Protein AF-A0A2S2QJE7-F1 (afdb_monomer_lite)

Organism: NCBI:txid143950

Structure (mmCIF, N/CA/C/O backbone):
data_AF-A0A2S2QJE7-F1
#
_entry.id   AF-A0A2S2QJE7-F1
#
loop_
_atom_site.group_PDB
_atom_site.id
_atom_site.type_symbol
_atom_site.label_atom_id
_atom_site.label_alt_id
_atom_site.label_comp_id
_atom_site.label_asym_id
_atom_site.label_entity_id
_atom_site.label_seq_id
_atom_site.pdbx_PDB_ins_code
_atom_site.Cartn_x
_atom_site.Cartn_y
_atom_site.Cartn_z
_atom_site.occupancy
_atom_site.B_iso_or_equiv
_atom_site.auth_seq_id
_atom_site.auth_comp_id
_atom_site.auth_asym_id
_atom_site.auth_atom_id
_atom_site.pdbx_PDB_model_num
ATOM 1 N N . LYS A 1 1 ? -48.273 7.167 28.821 1.00 57.34 1 LYS A N 1
ATOM 2 C CA . LYS A 1 1 ? -48.366 7.790 27.476 1.00 57.34 1 LYS A CA 1
ATOM 3 C C . LYS A 1 1 ? -47.072 8.512 27.107 1.00 57.34 1 LYS A C 1
ATOM 5 O O . LYS A 1 1 ? -46.370 8.001 26.254 1.00 57.34 1 LYS A O 1
ATOM 10 N N . GLU A 1 2 ? -46.696 9.613 27.761 1.00 54.72 2 GLU A N 1
ATOM 11 C CA . GLU A 1 2 ? -45.459 10.358 27.429 1.00 54.72 2 GLU A CA 1
ATOM 12 C C . GLU A 1 2 ? -44.164 9.581 27.764 1.00 54.72 2 GLU A C 1
ATOM 14 O O . GLU A 1 2 ? -43.199 9.588 27.009 1.00 54.72 2 GLU A O 1
ATOM 19 N N . ASN A 1 3 ? -44.183 8.801 28.850 1.00 68.44 3 ASN A N 1
ATOM 20 C CA . ASN A 1 3 ? -43.052 7.968 29.283 1.00 68.44 3 ASN A CA 1
ATOM 21 C C . ASN A 1 3 ? -42.790 6.762 28.351 1.00 68.44 3 ASN A C 1
ATOM 23 O O . ASN A 1 3 ? -41.648 6.357 28.147 1.00 68.44 3 ASN A O 1
ATOM 27 N N . ASP A 1 4 ? -43.849 6.206 27.754 1.00 81.44 4 ASP A N 1
ATOM 28 C CA . ASP A 1 4 ? -43.761 5.053 26.847 1.00 81.44 4 ASP A CA 1
ATOM 29 C C . ASP A 1 4 ? -43.204 5.469 25.480 1.00 81.44 4 ASP A C 1
ATOM 31 O O . ASP A 1 4 ? -42.405 4.751 24.881 1.00 81.44 4 ASP A O 1
ATOM 35 N N . PHE A 1 5 ? -43.572 6.672 25.030 1.00 83.00 5 PHE A N 1
ATOM 36 C CA . PHE A 1 5 ? -43.035 7.291 23.824 1.00 83.00 5 PHE A CA 1
ATOM 37 C C . PHE A 1 5 ? -41.527 7.562 23.954 1.00 83.00 5 PHE A C 1
ATOM 39 O O . PHE A 1 5 ? -40.750 7.082 23.132 1.00 83.00 5 PHE A O 1
ATOM 46 N N . LEU A 1 6 ? -41.095 8.213 25.042 1.00 70.75 6 LEU A N 1
ATOM 47 C CA . LEU A 1 6 ? -39.674 8.491 25.299 1.00 70.75 6 LEU A CA 1
ATOM 48 C C . LEU A 1 6 ? -38.828 7.212 25.422 1.00 70.75 6 LEU A C 1
ATOM 50 O O . LEU A 1 6 ? -37.694 7.168 24.947 1.00 70.75 6 LEU A O 1
ATOM 54 N N . LYS A 1 7 ? -39.373 6.142 26.016 1.00 83.75 7 LYS A N 1
ATOM 55 C CA . LYS A 1 7 ? -38.704 4.829 26.053 1.00 83.75 7 LYS A CA 1
ATOM 56 C C . LYS A 1 7 ? -38.555 4.210 24.667 1.00 83.75 7 LYS A C 1
ATOM 58 O O . LYS A 1 7 ? -37.499 3.659 24.368 1.00 83.75 7 LYS A O 1
ATOM 63 N N . SER A 1 8 ? -39.586 4.297 23.830 1.00 84.69 8 SER A N 1
ATOM 64 C CA . SER A 1 8 ? -39.524 3.804 22.453 1.00 84.69 8 SER A CA 1
ATOM 65 C C . SER A 1 8 ? -38.480 4.562 21.632 1.00 84.69 8 SER A C 1
ATOM 67 O O . SER A 1 8 ? -37.745 3.952 20.860 1.00 84.69 8 SER A O 1
ATOM 69 N N . GLU A 1 9 ? -38.384 5.877 21.818 1.00 79.62 9 GLU A N 1
ATOM 70 C CA . GLU A 1 9 ? -37.430 6.724 21.103 1.00 79.62 9 GLU A CA 1
ATOM 71 C C . GLU A 1 9 ? -35.983 6.485 21.560 1.00 79.62 9 GLU A C 1
ATOM 73 O O . GLU A 1 9 ? -35.082 6.365 20.729 1.00 79.62 9 GLU A O 1
ATOM 78 N N . LEU A 1 10 ? -35.756 6.290 22.865 1.00 83.19 10 LEU A N 1
ATOM 79 C CA . LEU A 1 10 ? -34.446 5.890 23.392 1.00 83.19 10 LEU A CA 1
ATOM 80 C C . LEU A 1 10 ? -34.009 4.509 22.897 1.00 83.19 10 LEU A C 1
ATOM 82 O O . LEU A 1 10 ? -32.834 4.326 22.578 1.00 83.19 10 LEU A O 1
ATOM 86 N N . ASN A 1 11 ? -34.932 3.550 22.813 1.00 85.50 11 ASN A N 1
ATOM 87 C CA . ASN A 1 11 ? -34.631 2.228 22.266 1.00 85.50 11 ASN A CA 1
ATOM 88 C C . ASN A 1 11 ? -34.285 2.318 20.778 1.00 85.50 11 ASN A C 1
ATOM 90 O O . ASN A 1 11 ? -33.252 1.801 20.377 1.00 85.50 11 ASN A O 1
ATOM 94 N N . TYR A 1 12 ? -35.055 3.071 19.988 1.00 82.12 12 TYR A N 1
ATOM 95 C CA . TYR A 1 12 ? -34.747 3.300 18.575 1.00 82.12 12 TYR A CA 1
ATOM 96 C C . TYR A 1 12 ? -33.372 3.955 18.370 1.00 82.12 12 TYR A C 1
ATOM 98 O O . TYR A 1 12 ? -32.603 3.523 17.514 1.00 82.12 12 TYR A O 1
ATOM 106 N N . LEU A 1 13 ? -33.025 4.973 19.165 1.00 77.81 13 LEU A N 1
ATOM 107 C CA . LEU A 1 13 ? -31.714 5.624 19.089 1.00 77.81 13 LEU A CA 1
ATOM 108 C C . LEU A 1 13 ? -30.575 4.685 19.504 1.00 77.81 13 LEU A C 1
ATOM 110 O O . LEU A 1 13 ? -29.526 4.682 18.861 1.00 77.81 13 LEU A O 1
ATOM 114 N N . ARG A 1 14 ? -30.780 3.867 20.542 1.00 76.69 14 ARG A N 1
ATOM 115 C CA . ARG A 1 14 ? -29.814 2.852 20.979 1.00 76.69 14 ARG A CA 1
ATOM 116 C C . ARG A 1 14 ? -29.617 1.777 19.912 1.00 76.69 14 ARG A C 1
ATOM 118 O O . ARG A 1 14 ? -28.477 1.464 19.591 1.00 76.69 14 ARG A O 1
ATOM 125 N N . ASP A 1 15 ? -30.694 1.271 19.324 1.00 78.62 15 ASP A N 1
ATOM 126 C CA . ASP A 1 15 ? -30.642 0.279 18.248 1.00 78.62 15 ASP A CA 1
ATOM 127 C C . ASP A 1 15 ? -29.966 0.862 17.001 1.00 78.62 15 ASP A C 1
ATOM 129 O O . ASP A 1 15 ? -29.148 0.202 16.360 1.00 78.62 15 ASP A O 1
ATOM 133 N N . LYS A 1 16 ? -30.217 2.142 16.702 1.00 70.94 16 LYS A N 1
ATOM 134 C CA . LYS A 1 16 ? -29.563 2.853 15.602 1.00 70.94 16 LYS A CA 1
ATOM 135 C C . LYS A 1 16 ? -28.066 3.059 15.850 1.00 70.94 16 LYS A C 1
ATOM 137 O O . LYS A 1 16 ? -27.287 2.802 14.933 1.00 70.94 16 LYS A O 1
ATOM 142 N N . MET A 1 17 ? -27.643 3.447 17.057 1.00 68.94 17 MET A N 1
ATOM 143 C CA . MET A 1 17 ? -26.214 3.503 17.411 1.00 68.94 17 MET A CA 1
ATOM 144 C C . MET A 1 17 ? -25.566 2.124 17.317 1.00 68.94 17 MET A C 1
ATOM 146 O O . MET A 1 17 ? -24.581 1.978 16.606 1.00 68.94 17 MET A O 1
ATOM 150 N N . ASN A 1 18 ? -26.169 1.102 17.927 1.00 73.31 18 ASN A N 1
ATOM 151 C CA . ASN A 1 18 ? -25.639 -0.261 17.910 1.00 73.31 18 ASN A CA 1
ATOM 152 C C . ASN A 1 18 ? -25.510 -0.808 16.479 1.00 73.31 18 ASN A C 1
ATOM 154 O O . ASN A 1 18 ? -24.511 -1.436 16.148 1.00 73.31 18 ASN A O 1
ATOM 158 N N . SER A 1 19 ? -26.488 -0.535 15.608 1.00 71.69 19 SER A N 1
ATOM 159 C CA . SER A 1 19 ? -26.413 -0.918 14.192 1.00 71.69 19 SER A CA 1
ATOM 160 C C . SER A 1 19 ? -25.336 -0.143 13.424 1.00 71.69 19 SER A C 1
ATOM 162 O O . SER A 1 19 ? -24.696 -0.698 12.539 1.00 71.69 19 SER A O 1
ATOM 164 N N . THR A 1 20 ? -25.094 1.122 13.777 1.00 68.25 20 THR A N 1
ATOM 165 C CA . THR A 1 20 ? -24.044 1.944 13.157 1.00 68.25 20 THR A CA 1
ATOM 166 C C . THR A 1 20 ? -22.661 1.459 13.584 1.00 68.25 20 THR A C 1
ATOM 168 O O . THR A 1 20 ? -21.781 1.309 12.741 1.00 68.25 20 THR A O 1
ATOM 171 N N . ASP A 1 21 ? -22.488 1.146 14.867 1.00 70.81 21 ASP A N 1
ATOM 172 C CA . ASP A 1 21 ? -21.241 0.614 15.411 1.00 70.81 21 ASP A CA 1
ATOM 173 C C . ASP A 1 21 ? -20.943 -0.782 14.860 1.00 70.81 21 ASP A C 1
ATOM 175 O O . ASP A 1 21 ? -19.817 -1.038 14.443 1.00 70.81 21 ASP A O 1
ATOM 179 N N . GLN A 1 22 ? -21.953 -1.651 14.754 1.00 71.44 22 GLN A N 1
ATOM 180 C CA . GLN A 1 22 ? -21.794 -2.969 14.139 1.00 71.44 22 GLN A CA 1
ATOM 181 C C . GLN A 1 22 ? -21.421 -2.860 12.654 1.00 71.44 22 GLN A C 1
ATOM 183 O O . GLN A 1 22 ? -20.451 -3.480 12.230 1.00 71.44 22 GLN A O 1
ATOM 188 N N . ASN A 1 23 ? -22.104 -2.004 11.883 1.00 74.62 23 ASN A N 1
ATOM 189 C CA . ASN A 1 23 ? -21.762 -1.763 10.477 1.00 74.62 23 ASN A CA 1
ATOM 190 C C . ASN A 1 23 ? -20.331 -1.223 10.313 1.00 74.62 23 ASN A C 1
ATOM 192 O O . ASN A 1 23 ? -19.631 -1.583 9.366 1.00 74.62 23 ASN A O 1
ATOM 196 N N . ASN A 1 24 ? -19.878 -0.370 11.236 1.00 75.56 24 ASN A N 1
ATOM 197 C CA . ASN A 1 24 ? -18.511 0.147 11.240 1.00 75.56 24 ASN A CA 1
ATOM 198 C C . ASN A 1 24 ? -17.488 -0.945 11.579 1.00 75.56 24 ASN A C 1
ATOM 200 O O . ASN A 1 24 ? -16.437 -1.009 10.943 1.00 75.56 24 ASN A O 1
ATOM 204 N N . ILE A 1 25 ? -17.789 -1.817 12.545 1.00 80.62 25 ILE A N 1
ATOM 205 C CA . ILE A 1 25 ? -16.942 -2.963 12.903 1.00 80.62 25 ILE A CA 1
ATOM 206 C C . ILE A 1 25 ? -16.829 -3.931 11.721 1.00 80.62 25 ILE A C 1
ATOM 208 O O . ILE A 1 25 ? -15.722 -4.343 11.372 1.00 80.62 25 ILE A O 1
ATOM 212 N N . ASP A 1 26 ? -17.944 -4.242 11.063 1.00 78.69 26 ASP A N 1
ATOM 213 C CA . ASP A 1 26 ? -17.976 -5.140 9.909 1.00 78.69 26 ASP A CA 1
ATOM 214 C C . ASP A 1 26 ? -17.172 -4.564 8.733 1.00 78.69 26 ASP A C 1
ATOM 216 O O . ASP A 1 26 ? -16.398 -5.282 8.097 1.00 78.69 26 ASP A O 1
ATOM 220 N N . LEU A 1 27 ? -17.260 -3.250 8.494 1.00 79.12 27 LEU A N 1
ATOM 221 C CA . LEU A 1 27 ? -16.459 -2.567 7.477 1.00 79.12 27 LEU A CA 1
ATOM 222 C C . LEU A 1 27 ? -14.957 -2.606 7.795 1.00 79.12 27 LEU A C 1
ATOM 224 O O . LEU A 1 27 ? -14.146 -2.854 6.904 1.00 79.12 27 LEU A O 1
ATOM 228 N N . VAL A 1 28 ? -14.573 -2.375 9.054 1.00 81.94 28 VAL A N 1
ATOM 229 C CA . VAL A 1 28 ? -13.168 -2.452 9.487 1.00 81.94 28 VAL A CA 1
ATOM 230 C C . VAL A 1 28 ? -12.631 -3.874 9.327 1.00 81.94 28 VAL A C 1
ATOM 232 O O . VAL A 1 28 ? -11.517 -4.053 8.832 1.00 81.94 28 VAL A O 1
ATOM 235 N N . ASN A 1 29 ? -13.421 -4.884 9.691 1.00 81.62 29 ASN A N 1
ATOM 236 C CA . ASN A 1 29 ? -13.051 -6.287 9.521 1.00 81.62 29 ASN A CA 1
ATOM 237 C C . ASN A 1 29 ? -12.869 -6.651 8.043 1.00 81.62 29 ASN A C 1
ATOM 239 O O . ASN A 1 29 ? -11.865 -7.266 7.698 1.00 81.62 29 ASN A O 1
ATOM 243 N N . GLU A 1 30 ? -13.769 -6.208 7.165 1.00 84.94 30 GLU A N 1
ATOM 244 C CA . GLU A 1 30 ? -13.655 -6.418 5.717 1.00 84.94 30 GLU A CA 1
ATOM 245 C C . GLU A 1 30 ? -12.414 -5.727 5.133 1.00 84.94 30 GLU A C 1
ATOM 247 O O . GLU A 1 30 ? -11.694 -6.304 4.318 1.00 84.94 30 GLU A O 1
ATOM 252 N N . VAL A 1 31 ? -12.116 -4.495 5.558 1.00 83.62 31 VAL A N 1
ATOM 253 C CA . VAL A 1 31 ? -10.896 -3.790 5.135 1.00 83.62 31 VAL A CA 1
ATOM 254 C C . VAL A 1 31 ? -9.650 -4.548 5.593 1.00 83.62 31 VAL A C 1
ATOM 256 O O . VAL A 1 31 ? -8.734 -4.745 4.794 1.00 83.62 31 VAL A O 1
ATOM 259 N N . ASN A 1 32 ? -9.622 -5.019 6.841 1.00 81.94 32 ASN A N 1
ATOM 260 C CA . ASN A 1 32 ? -8.506 -5.798 7.373 1.00 81.94 32 ASN A CA 1
ATOM 261 C C . ASN A 1 32 ? -8.338 -7.136 6.643 1.00 81.94 32 ASN A C 1
ATOM 263 O O . ASN A 1 32 ? -7.211 -7.516 6.328 1.00 81.94 32 ASN A O 1
ATOM 267 N N . ASP A 1 33 ? -9.433 -7.824 6.321 1.00 85.50 33 ASP A N 1
ATOM 268 C CA . ASP A 1 33 ? -9.405 -9.084 5.574 1.00 85.50 33 ASP A CA 1
ATOM 269 C C . ASP A 1 33 ? -8.973 -8.896 4.108 1.00 85.50 33 ASP A C 1
ATOM 271 O O . ASP A 1 33 ? -8.267 -9.726 3.527 1.0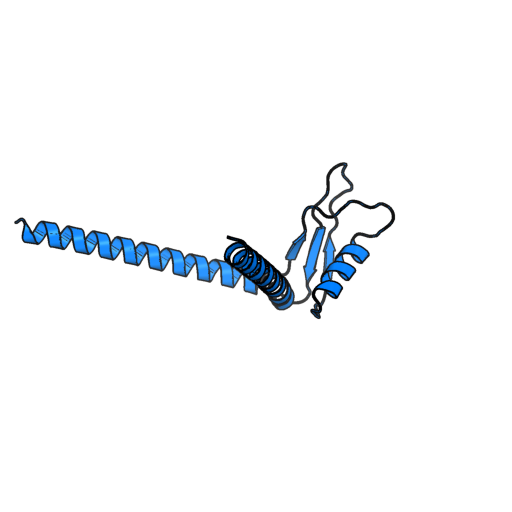0 85.50 33 ASP A O 1
ATOM 275 N N . ARG A 1 34 ? -9.334 -7.770 3.487 1.00 85.00 34 ARG A N 1
ATOM 276 C CA . ARG A 1 34 ? -8.818 -7.411 2.159 1.00 85.00 34 ARG A CA 1
ATOM 277 C C . ARG A 1 34 ? -7.338 -7.066 2.205 1.00 85.00 34 ARG A C 1
ATOM 279 O O . ARG A 1 34 ? -6.589 -7.506 1.333 1.00 85.00 34 ARG A O 1
ATOM 286 N N . LEU A 1 35 ? -6.900 -6.294 3.198 1.00 81.88 35 LEU A N 1
ATOM 287 C CA . LEU A 1 35 ? -5.494 -5.921 3.363 1.00 81.88 35 LEU A CA 1
ATOM 288 C C . LEU A 1 35 ? -4.613 -7.140 3.655 1.00 81.88 35 LEU A C 1
ATOM 290 O O . LEU A 1 35 ? -3.552 -7.261 3.050 1.00 81.88 35 LEU A O 1
ATOM 294 N N . SER A 1 36 ? -5.073 -8.077 4.491 1.00 85.00 36 SER A N 1
ATOM 295 C CA . SER A 1 36 ? -4.326 -9.295 4.846 1.00 85.00 36 SER A CA 1
ATOM 296 C C . SER A 1 36 ? -4.043 -10.206 3.645 1.00 85.00 36 SER A C 1
ATOM 298 O O . SER A 1 36 ? -3.087 -10.980 3.664 1.00 85.00 36 SER A O 1
ATOM 300 N N . ARG A 1 37 ? -4.847 -10.094 2.582 1.00 89.62 37 ARG A N 1
ATOM 301 C CA . ARG A 1 37 ? -4.700 -10.842 1.324 1.00 89.62 37 ARG A CA 1
ATOM 302 C C . ARG A 1 37 ? -4.116 -10.005 0.186 1.00 89.62 37 ARG A C 1
ATOM 304 O O . ARG A 1 37 ? -3.804 -10.547 -0.875 1.00 89.62 37 ARG A O 1
ATOM 311 N N . SER A 1 38 ? -3.968 -8.696 0.376 1.00 90.00 38 SER A N 1
ATOM 312 C CA . SER A 1 38 ? -3.496 -7.786 -0.664 1.00 90.00 38 SER A CA 1
ATOM 313 C C . SER A 1 38 ? -1.999 -7.943 -0.885 1.00 90.00 38 SER A C 1
ATOM 315 O O . SER A 1 38 ? -1.212 -7.908 0.051 1.00 90.00 38 SER A O 1
ATOM 317 N N . ARG A 1 39 ? -1.601 -8.068 -2.152 1.00 92.88 39 ARG A N 1
ATOM 318 C CA . ARG A 1 39 ? -0.190 -8.137 -2.569 1.00 92.88 39 ARG A CA 1
ATOM 319 C C . ARG A 1 39 ? 0.227 -6.982 -3.462 1.00 92.88 39 ARG A C 1
ATOM 321 O O . ARG A 1 39 ? 1.348 -6.977 -3.940 1.00 92.88 39 ARG A O 1
ATOM 328 N N . ASN A 1 40 ? -0.669 -6.038 -3.731 1.00 91.38 40 ASN A N 1
ATOM 329 C CA . ASN A 1 40 ? -0.447 -5.000 -4.727 1.00 91.38 40 ASN A CA 1
ATOM 330 C C . ASN A 1 40 ? -0.475 -3.613 -4.089 1.00 91.38 40 ASN A C 1
ATOM 332 O O . ASN A 1 40 ? -1.369 -3.320 -3.296 1.00 91.38 40 ASN A O 1
ATOM 336 N N . ILE A 1 41 ? 0.464 -2.754 -4.480 1.00 90.19 41 ILE A N 1
ATOM 337 C CA . ILE A 1 41 ? 0.478 -1.323 -4.163 1.00 90.19 41 ILE A CA 1
ATOM 338 C C . ILE A 1 41 ? 0.529 -0.536 -5.471 1.00 90.19 41 ILE A C 1
ATOM 340 O O . ILE A 1 41 ? 1.204 -0.936 -6.417 1.00 90.19 41 ILE A O 1
ATOM 344 N N . LEU A 1 42 ? -0.184 0.589 -5.509 1.00 88.38 42 LEU A N 1
ATOM 345 C CA . LEU A 1 42 ? -0.090 1.578 -6.578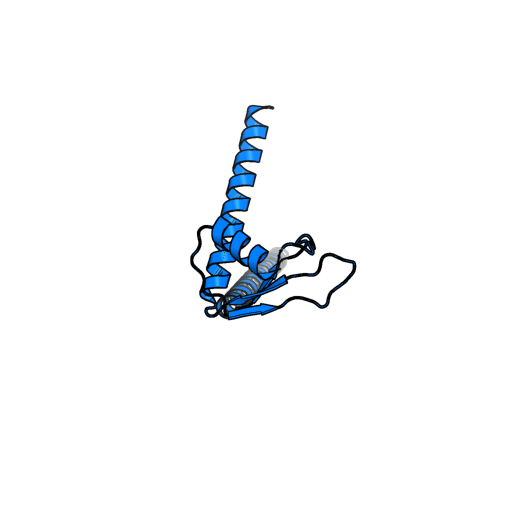 1.00 88.38 42 LEU A CA 1
ATOM 346 C C . LEU A 1 42 ? 0.601 2.831 -6.044 1.00 88.38 42 LEU A C 1
ATOM 348 O O . LEU A 1 42 ? 0.184 3.382 -5.024 1.00 88.38 42 LEU A O 1
ATOM 352 N N . ILE A 1 43 ? 1.630 3.290 -6.749 1.00 85.88 43 ILE A N 1
ATOM 353 C CA . ILE A 1 43 ? 2.321 4.549 -6.476 1.00 85.88 43 ILE A CA 1
ATOM 354 C C . ILE A 1 43 ? 1.908 5.552 -7.545 1.00 85.88 43 ILE A C 1
ATOM 356 O O . ILE A 1 43 ? 2.026 5.281 -8.736 1.00 85.88 43 ILE A O 1
ATOM 360 N N . PHE A 1 44 ? 1.418 6.711 -7.117 1.00 84.62 44 PHE A N 1
ATOM 361 C CA . PHE A 1 44 ? 0.981 7.788 -8.003 1.00 84.62 44 PHE A CA 1
ATOM 362 C C . PHE A 1 44 ? 2.010 8.916 -8.042 1.00 84.62 44 PHE A C 1
ATOM 364 O O . PHE A 1 44 ? 2.784 9.089 -7.103 1.00 84.62 44 PHE A O 1
ATOM 371 N N . ASN A 1 45 ? 1.955 9.729 -9.101 1.00 80.62 45 ASN A N 1
ATOM 372 C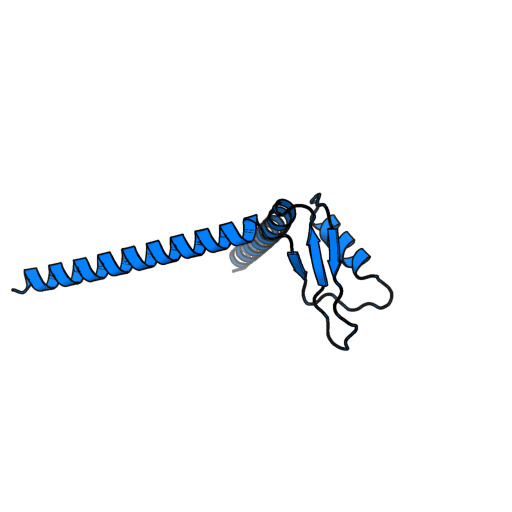 CA . ASN A 1 45 ? 2.785 10.926 -9.275 1.00 80.62 45 ASN A CA 1
ATOM 373 C C . ASN A 1 45 ? 4.299 10.665 -9.245 1.00 80.62 45 ASN A C 1
ATOM 375 O O . ASN A 1 45 ? 5.069 11.549 -8.874 1.00 80.62 45 ASN A O 1
ATOM 379 N N . THR A 1 46 ? 4.736 9.478 -9.657 1.00 77.12 46 THR A N 1
ATOM 380 C CA . THR A 1 46 ? 6.152 9.239 -9.936 1.00 77.12 46 THR A CA 1
ATOM 381 C C . THR A 1 46 ? 6.560 10.066 -11.149 1.00 77.12 46 THR A C 1
ATOM 383 O O . THR A 1 46 ? 5.842 10.092 -12.150 1.00 77.12 46 THR A O 1
ATOM 386 N N . SER A 1 47 ? 7.680 10.784 -11.051 1.00 73.00 47 SER A N 1
ATOM 387 C CA . SER A 1 47 ? 8.209 11.563 -12.170 1.00 73.00 47 SER A CA 1
ATOM 388 C C . SER A 1 47 ? 8.586 10.623 -13.307 1.00 73.00 47 SER A C 1
ATOM 390 O O . SER A 1 47 ? 9.405 9.727 -13.097 1.00 73.00 47 SER A O 1
ATOM 392 N N . GLU A 1 48 ? 8.032 10.835 -14.497 1.00 67.88 48 GLU A N 1
ATOM 393 C CA . GLU A 1 48 ? 8.520 10.133 -15.680 1.00 67.88 48 GLU A CA 1
ATOM 394 C C . GLU A 1 48 ? 9.908 10.674 -16.022 1.00 67.88 48 GLU A C 1
ATOM 396 O O . GLU A 1 48 ? 10.078 11.865 -16.285 1.00 67.88 48 GLU A O 1
ATOM 401 N N . ASN A 1 49 ? 10.919 9.815 -15.929 1.00 67.94 49 ASN A N 1
ATOM 402 C CA . ASN A 1 49 ? 12.293 10.178 -16.222 1.00 67.94 49 ASN A CA 1
ATOM 403 C C . ASN A 1 49 ? 12.876 9.137 -17.170 1.00 67.94 49 ASN A C 1
ATOM 405 O O . ASN A 1 49 ? 13.116 8.004 -16.768 1.00 67.94 49 ASN A O 1
ATOM 409 N N . ASP A 1 50 ? 13.128 9.530 -18.417 1.00 63.28 50 ASP A N 1
ATOM 410 C CA . ASP A 1 50 ? 13.615 8.626 -19.468 1.00 63.28 50 ASP A CA 1
ATOM 411 C C . ASP A 1 50 ? 14.993 8.012 -19.152 1.00 63.28 50 ASP A C 1
ATOM 413 O O . ASP A 1 50 ?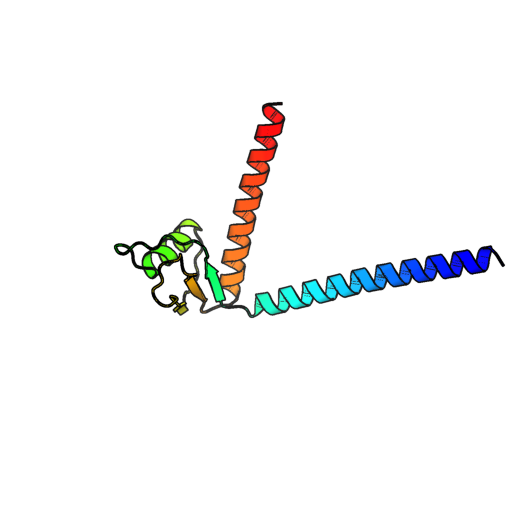 15.408 7.043 -19.785 1.00 63.28 50 ASP A O 1
ATOM 417 N N . ILE A 1 51 ? 15.709 8.568 -18.169 1.00 72.12 51 ILE A N 1
ATOM 418 C CA . ILE A 1 51 ? 17.046 8.125 -17.756 1.00 72.12 51 ILE A CA 1
ATOM 419 C C . ILE A 1 51 ? 16.978 7.050 -16.659 1.00 72.12 51 ILE A C 1
ATOM 421 O O . ILE A 1 51 ? 17.867 6.202 -16.576 1.00 72.12 51 ILE A O 1
ATOM 425 N N . ILE A 1 52 ? 15.952 7.074 -15.801 1.00 73.81 52 ILE A N 1
ATOM 426 C CA . ILE A 1 52 ? 15.856 6.200 -14.625 1.00 73.81 52 ILE A CA 1
ATOM 427 C C . ILE A 1 52 ? 14.730 5.197 -14.852 1.00 73.81 52 ILE A C 1
ATOM 429 O O . ILE A 1 52 ? 13.583 5.580 -15.053 1.00 73.81 52 ILE A O 1
ATOM 433 N N . SER A 1 53 ? 15.044 3.902 -14.789 1.00 79.94 53 SER A N 1
ATOM 434 C CA . SER A 1 53 ? 14.017 2.870 -14.914 1.00 79.94 53 SER A CA 1
ATOM 435 C C . SER A 1 53 ? 13.036 2.918 -13.738 1.00 79.94 53 SER A C 1
ATOM 437 O O . SER A 1 53 ? 13.422 3.158 -12.594 1.00 79.94 53 SER A O 1
ATOM 439 N N . ASP A 1 54 ? 11.765 2.615 -14.002 1.00 78.69 54 ASP A N 1
ATOM 440 C CA . ASP A 1 54 ? 10.730 2.544 -12.960 1.00 78.69 54 ASP A CA 1
ATOM 441 C C . ASP A 1 54 ? 11.100 1.543 -11.848 1.00 78.69 54 ASP A C 1
ATOM 443 O O . ASP A 1 54 ? 10.792 1.753 -10.677 1.00 78.69 54 ASP A O 1
ATOM 447 N N . GLU A 1 55 ? 11.829 0.477 -12.191 1.00 82.75 55 GLU A N 1
ATOM 448 C CA . GLU A 1 55 ? 12.377 -0.477 -11.224 1.00 82.75 55 GLU A CA 1
ATOM 449 C C . GLU A 1 55 ? 13.410 0.162 -10.288 1.00 82.75 55 GLU A C 1
ATOM 451 O O . GLU A 1 55 ? 13.370 -0.073 -9.080 1.00 82.75 55 GLU A O 1
ATOM 456 N N . ALA A 1 56 ? 14.297 1.014 -10.809 1.00 83.25 56 ALA A N 1
ATOM 457 C CA . ALA A 1 56 ? 15.244 1.751 -9.980 1.00 83.25 56 ALA A CA 1
ATOM 458 C C . ALA A 1 56 ? 14.522 2.727 -9.038 1.00 83.25 56 ALA A C 1
ATOM 460 O O . ALA A 1 56 ? 14.887 2.808 -7.868 1.00 83.25 56 ALA A O 1
ATOM 461 N N . VAL A 1 57 ? 13.461 3.397 -9.505 1.00 84.12 57 VAL A N 1
ATOM 462 C CA . VAL A 1 57 ? 12.627 4.278 -8.665 1.00 84.12 57 VAL A CA 1
ATOM 463 C C . VAL A 1 57 ? 11.965 3.496 -7.528 1.00 84.12 57 VAL A C 1
ATOM 465 O O . VAL A 1 57 ? 12.006 3.921 -6.375 1.00 84.12 57 VAL A O 1
ATOM 468 N N . VAL A 1 58 ? 11.368 2.340 -7.826 1.00 85.44 58 VAL A N 1
ATOM 469 C CA . VAL A 1 58 ? 10.720 1.493 -6.813 1.00 85.44 58 VAL A CA 1
ATOM 470 C C . VAL A 1 58 ? 11.731 0.966 -5.793 1.00 85.44 58 VAL A C 1
ATOM 472 O O . VAL A 1 58 ? 11.471 1.022 -4.589 1.00 85.44 58 VAL A O 1
ATOM 475 N N . ASN A 1 59 ? 12.886 0.487 -6.256 1.00 84.75 59 ASN A N 1
ATOM 476 C CA . ASN A 1 59 ? 13.939 -0.013 -5.377 1.00 84.75 59 ASN A CA 1
ATOM 477 C C . ASN A 1 59 ? 14.498 1.095 -4.477 1.00 84.75 59 ASN A C 1
ATOM 479 O O . ASN 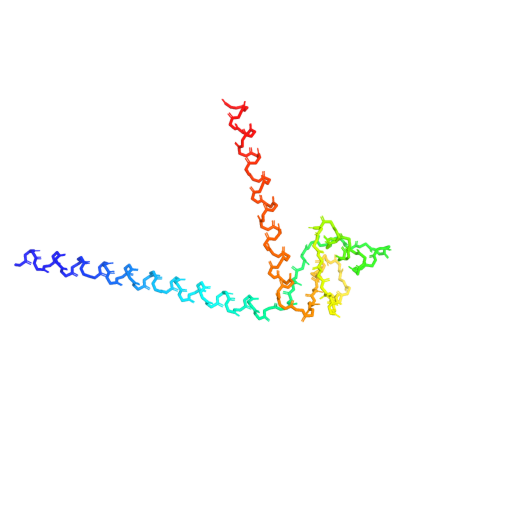A 1 59 ? 14.691 0.865 -3.282 1.00 84.75 59 ASN A O 1
ATOM 483 N N . ASP A 1 60 ? 14.689 2.303 -5.012 1.00 86.25 60 ASP A N 1
ATOM 484 C CA . ASP A 1 60 ? 15.116 3.461 -4.228 1.00 86.25 60 ASP A CA 1
ATOM 485 C C . ASP A 1 60 ? 14.079 3.814 -3.152 1.00 86.25 60 ASP A C 1
ATOM 487 O O . ASP A 1 60 ? 14.414 3.891 -1.968 1.00 86.25 60 ASP A O 1
ATOM 491 N N . LEU A 1 61 ? 12.795 3.905 -3.520 1.00 84.19 61 LEU A N 1
ATOM 492 C CA . LEU A 1 61 ? 11.698 4.178 -2.583 1.00 84.19 61 LEU A CA 1
ATOM 493 C C . LEU A 1 61 ? 11.644 3.169 -1.431 1.00 84.19 61 LEU A C 1
ATOM 495 O O . LEU A 1 61 ? 11.521 3.563 -0.270 1.00 84.19 61 LEU A O 1
ATOM 499 N N . ILE A 1 62 ? 11.754 1.876 -1.734 1.00 84.81 62 ILE A N 1
ATOM 500 C CA . ILE A 1 62 ? 11.729 0.813 -0.723 1.00 84.81 62 ILE A CA 1
ATOM 501 C C . ILE A 1 62 ? 12.975 0.875 0.166 1.00 84.81 62 ILE A C 1
ATOM 503 O O . ILE A 1 62 ? 12.865 0.765 1.391 1.00 84.81 62 ILE A O 1
ATOM 507 N N . SER A 1 63 ? 14.150 1.116 -0.420 1.00 85.44 63 SER A N 1
ATOM 508 C CA . SER A 1 63 ? 15.401 1.231 0.335 1.00 85.44 63 SER A CA 1
ATOM 509 C C . SER A 1 63 ? 15.374 2.411 1.316 1.00 85.44 63 SER A C 1
ATOM 511 O O . SER A 1 63 ? 15.781 2.271 2.473 1.00 85.44 63 SER A O 1
ATOM 513 N N . ASN A 1 64 ? 14.780 3.537 0.907 1.00 85.50 64 ASN A N 1
ATOM 514 C CA . ASN A 1 64 ? 14.615 4.734 1.731 1.00 85.50 64 ASN A CA 1
ATOM 515 C C . ASN A 1 64 ? 13.683 4.506 2.931 1.00 85.50 64 ASN A C 1
ATOM 517 O O . ASN A 1 64 ? 13.870 5.115 3.986 1.00 85.50 64 ASN A O 1
ATOM 521 N N . MET A 1 65 ? 12.721 3.586 2.816 1.00 83.56 65 MET A N 1
ATOM 522 C CA . MET A 1 65 ? 11.848 3.192 3.927 1.00 83.56 65 MET A CA 1
ATOM 523 C C . MET A 1 65 ? 12.541 2.275 4.950 1.00 83.56 65 MET A C 1
ATOM 525 O O . MET A 1 65 ? 11.980 2.040 6.019 1.00 83.56 65 MET A O 1
ATOM 529 N N . LYS A 1 66 ? 13.755 1.778 4.662 1.00 84.62 66 LYS A N 1
ATOM 530 C CA . LYS A 1 66 ? 14.522 0.852 5.522 1.00 84.62 66 LYS A CA 1
ATOM 531 C C . LYS A 1 66 ? 13.737 -0.408 5.908 1.00 84.62 66 LYS A C 1
ATOM 533 O O . LYS A 1 66 ? 13.889 -0.929 7.014 1.00 84.62 66 LYS A O 1
ATOM 538 N N . VAL A 1 67 ? 12.897 -0.895 4.999 1.00 85.12 67 VAL A N 1
ATOM 539 C CA . VAL A 1 67 ? 12.125 -2.132 5.160 1.00 85.12 67 VAL A CA 1
ATOM 540 C C . VAL A 1 67 ? 12.646 -3.193 4.205 1.00 85.12 67 VAL A C 1
ATOM 542 O O . VAL A 1 67 ? 13.000 -2.902 3.065 1.00 85.12 67 VAL A O 1
ATOM 545 N N . TYR A 1 68 ? 12.697 -4.434 4.681 1.00 86.19 68 TYR A N 1
ATOM 546 C CA . TYR A 1 68 ? 13.028 -5.583 3.850 1.00 86.19 68 TYR A CA 1
ATOM 547 C C . TYR A 1 68 ? 11.728 -6.218 3.360 1.00 86.19 68 TYR A C 1
ATOM 549 O O . TYR A 1 68 ? 10.937 -6.689 4.174 1.00 86.19 68 TYR A O 1
ATOM 557 N N . VAL A 1 69 ? 11.502 -6.189 2.049 1.00 88.50 69 VAL A N 1
ATOM 558 C CA . VAL A 1 69 ? 10.297 -6.712 1.390 1.00 88.50 69 VAL A CA 1
ATOM 559 C C . VAL A 1 69 ? 10.687 -7.478 0.135 1.00 88.50 69 VAL A C 1
ATOM 561 O O . VAL A 1 69 ? 11.711 -7.186 -0.486 1.00 88.50 69 VAL A O 1
ATOM 564 N N . SER A 1 70 ? 9.869 -8.452 -0.254 1.00 89.12 70 SER A N 1
ATOM 565 C CA . SER A 1 70 ? 10.134 -9.299 -1.409 1.00 89.12 70 SER A CA 1
ATOM 566 C C . SER A 1 70 ? 9.208 -8.931 -2.568 1.00 89.12 70 SER A C 1
ATOM 568 O O . SER A 1 70 ? 8.012 -9.228 -2.560 1.00 89.12 70 SER A O 1
ATOM 570 N N . ILE A 1 71 ? 9.758 -8.261 -3.581 1.00 90.00 71 ILE A N 1
ATOM 571 C CA . ILE A 1 71 ? 9.005 -7.835 -4.766 1.00 90.00 71 ILE A CA 1
ATOM 572 C C . ILE A 1 71 ? 8.908 -9.002 -5.751 1.00 90.00 71 ILE A C 1
ATOM 574 O O . ILE A 1 71 ? 9.907 -9.625 -6.099 1.00 90.00 71 ILE A O 1
ATOM 578 N N . SER A 1 72 ? 7.692 -9.282 -6.209 1.00 91.12 72 SER A N 1
ATOM 579 C CA . SER A 1 72 ? 7.402 -10.285 -7.235 1.00 91.12 72 SER A CA 1
ATOM 580 C C . SER A 1 72 ? 7.461 -9.686 -8.637 1.00 91.12 72 SER A C 1
ATOM 582 O O . SER A 1 72 ? 8.038 -10.258 -9.559 1.00 91.12 72 SER A O 1
ATOM 584 N N . LYS A 1 73 ? 6.829 -8.521 -8.809 1.00 89.44 73 LYS A N 1
ATOM 585 C CA . LYS A 1 73 ? 6.682 -7.866 -10.107 1.00 89.44 73 LYS A CA 1
ATOM 586 C C . LYS A 1 73 ? 6.492 -6.370 -9.929 1.00 89.44 73 LYS A C 1
ATOM 588 O O . LYS A 1 73 ? 5.781 -5.935 -9.029 1.00 89.44 73 LYS A O 1
ATOM 593 N N . ILE A 1 74 ? 7.046 -5.599 -10.854 1.00 86.44 74 ILE A N 1
ATOM 594 C CA . ILE A 1 74 ? 6.719 -4.185 -11.025 1.00 86.44 74 ILE A CA 1
ATOM 595 C C . ILE A 1 74 ? 5.941 -4.071 -12.336 1.00 86.44 74 ILE A C 1
ATOM 597 O O . ILE A 1 74 ? 6.420 -4.463 -13.399 1.00 86.44 74 ILE A O 1
ATOM 601 N N . GLN A 1 75 ? 4.688 -3.631 -12.249 1.00 77.19 75 GLN A N 1
ATOM 602 C CA . GLN A 1 75 ? 3.821 -3.406 -13.395 1.00 77.19 75 GLN A CA 1
ATOM 603 C C . GLN A 1 75 ? 3.808 -1.922 -13.740 1.00 77.19 75 GLN A C 1
ATOM 605 O O . GLN A 1 75 ? 3.279 -1.087 -13.010 1.00 77.19 75 GLN A O 1
ATOM 610 N N . ILE A 1 76 ? 4.377 -1.622 -14.898 1.00 72.69 76 ILE A N 1
ATOM 611 C CA . ILE A 1 76 ? 4.472 -0.277 -15.443 1.00 72.69 76 ILE A CA 1
ATOM 612 C C . ILE A 1 76 ? 3.263 -0.057 -16.362 1.00 72.69 76 ILE A C 1
ATOM 614 O O . ILE A 1 76 ? 2.941 -0.919 -17.183 1.00 72.69 76 ILE A O 1
ATOM 618 N N . GLY A 1 77 ? 2.553 1.065 -16.203 1.00 64.69 77 GLY A N 1
ATOM 619 C CA . GLY A 1 77 ? 1.515 1.465 -17.159 1.00 64.69 77 GLY A CA 1
ATOM 620 C C . GLY A 1 77 ? 2.106 1.737 -18.550 1.00 64.69 77 GLY A C 1
ATOM 621 O O . GLY A 1 77 ? 3.283 2.055 -18.670 1.00 64.69 77 GLY A O 1
ATOM 622 N N . ASN A 1 78 ? 1.311 1.638 -19.617 1.00 63.66 78 ASN A N 1
ATOM 623 C CA . ASN A 1 78 ? 1.790 2.003 -20.958 1.00 63.66 78 ASN A CA 1
ATOM 624 C C . ASN A 1 78 ? 2.295 3.458 -20.971 1.00 63.66 78 ASN A C 1
ATOM 626 O O . ASN A 1 78 ? 1.669 4.322 -20.350 1.00 63.66 78 ASN A O 1
ATOM 630 N N . SER A 1 79 ? 3.396 3.721 -21.685 1.00 61.44 79 SER A N 1
ATOM 631 C CA . SER A 1 79 ? 3.987 5.058 -21.813 1.00 61.44 79 SER A CA 1
ATOM 632 C C . SER A 1 79 ? 2.924 6.087 -22.205 1.00 61.44 79 SER A C 1
ATOM 634 O O . SER A 1 79 ? 2.165 5.879 -23.155 1.00 61.44 79 SER A O 1
ATOM 636 N N . SER A 1 80 ? 2.836 7.183 -21.453 1.00 63.19 80 SER A N 1
ATOM 637 C CA . SER A 1 80 ? 1.799 8.203 -21.609 1.00 63.19 80 SER A CA 1
ATOM 638 C C . SER A 1 80 ? 2.394 9.586 -21.348 1.00 63.19 80 SER A C 1
ATOM 640 O O . SER A 1 80 ? 3.402 9.702 -20.681 1.00 63.19 80 SER A O 1
ATOM 642 N N . ILE A 1 81 ? 1.754 10.653 -21.830 1.00 63.31 81 ILE A N 1
ATOM 643 C CA . ILE A 1 81 ? 2.206 12.040 -21.588 1.00 63.31 81 ILE A CA 1
ATOM 644 C C . ILE A 1 81 ? 1.978 12.472 -20.116 1.00 63.31 81 ILE A C 1
ATOM 646 O O . ILE A 1 81 ? 2.452 13.517 -19.678 1.00 63.31 81 ILE A O 1
ATOM 650 N N . LYS A 1 82 ? 1.216 11.695 -19.336 1.00 69.56 82 LYS A N 1
ATOM 651 C CA . LYS A 1 82 ? 0.903 11.961 -17.925 1.00 69.56 82 LYS A CA 1
ATOM 652 C C . LYS A 1 82 ? 1.635 10.976 -17.021 1.00 69.56 82 LYS A C 1
ATOM 654 O O . LYS A 1 82 ? 1.685 9.799 -17.362 1.00 69.56 82 LYS A O 1
ATOM 659 N N . ASN A 1 83 ? 2.035 11.441 -15.831 1.00 73.12 83 ASN A N 1
ATOM 660 C CA . ASN A 1 83 ? 2.572 10.600 -14.756 1.00 73.12 83 ASN A CA 1
ATOM 661 C C . ASN A 1 83 ? 1.679 9.371 -14.542 1.00 73.12 83 ASN A C 1
ATOM 663 O O . ASN A 1 83 ? 0.567 9.476 -14.009 1.00 73.12 83 ASN A O 1
ATOM 667 N N . ARG A 1 84 ? 2.158 8.211 -14.989 1.00 76.31 84 ARG A N 1
ATOM 668 C CA . ARG A 1 84 ? 1.448 6.940 -14.850 1.00 76.31 84 ARG A CA 1
ATOM 669 C C . ARG A 1 84 ? 1.616 6.367 -13.440 1.00 76.31 84 ARG A C 1
ATOM 671 O O . ARG A 1 84 ? 2.668 6.552 -12.831 1.00 76.31 84 ARG A O 1
ATOM 678 N N . PRO A 1 85 ? 0.607 5.660 -12.905 1.00 82.31 85 PRO A N 1
ATOM 679 C CA . PRO A 1 85 ? 0.790 4.926 -11.666 1.00 82.31 85 PRO A CA 1
ATOM 680 C C . PRO A 1 85 ? 1.746 3.744 -11.877 1.00 82.31 85 PRO A C 1
ATOM 682 O O . PRO A 1 85 ? 1.639 3.024 -12.874 1.00 82.31 85 PRO A O 1
ATOM 685 N N . LEU A 1 86 ? 2.639 3.522 -10.914 1.00 86.06 86 LEU A N 1
ATOM 686 C CA . LEU A 1 86 ? 3.479 2.328 -10.848 1.00 86.06 86 LEU A CA 1
ATOM 687 C C . LEU A 1 86 ? 2.809 1.285 -9.959 1.00 86.06 86 LEU A C 1
ATOM 689 O O . LEU A 1 86 ? 2.518 1.546 -8.791 1.00 86.06 86 LEU A O 1
ATOM 693 N N . GLY A 1 87 ? 2.557 0.104 -10.516 1.00 88.88 87 GLY A N 1
ATOM 694 C CA . GLY A 1 87 ? 2.077 -1.046 -9.765 1.00 88.88 87 GLY A CA 1
ATOM 695 C C . GLY A 1 87 ? 3.233 -1.878 -9.236 1.00 88.88 87 GLY A C 1
ATOM 696 O O . GLY A 1 87 ? 4.165 -2.191 -9.969 1.00 88.88 87 GLY A O 1
ATOM 697 N N . ILE A 1 88 ? 3.159 -2.281 -7.974 1.00 91.19 88 ILE A N 1
ATOM 698 C CA . ILE A 1 88 ? 4.111 -3.201 -7.352 1.00 91.19 88 ILE A CA 1
ATOM 699 C C . ILE A 1 88 ? 3.323 -4.382 -6.812 1.00 91.19 88 ILE A C 1
ATOM 701 O O . ILE A 1 88 ? 2.374 -4.189 -6.057 1.00 91.19 88 ILE A O 1
ATOM 705 N N . THR A 1 89 ? 3.734 -5.591 -7.173 1.00 92.81 89 THR A N 1
ATOM 706 C CA . THR A 1 89 ? 3.231 -6.844 -6.615 1.00 92.81 89 THR A CA 1
ATOM 707 C C . THR A 1 89 ? 4.310 -7.463 -5.736 1.00 92.81 89 THR A C 1
ATOM 709 O O . THR A 1 89 ? 5.429 -7.686 -6.195 1.00 92.81 89 THR A O 1
ATOM 712 N N . PHE A 1 90 ? 3.972 -7.779 -4.492 1.00 93.12 90 PHE A N 1
ATOM 713 C CA . PHE A 1 90 ? 4.843 -8.436 -3.519 1.00 93.12 90 PHE A CA 1
ATOM 714 C C . PHE A 1 90 ? 4.618 -9.949 -3.507 1.00 93.12 90 PHE A C 1
ATOM 716 O O . PHE A 1 90 ? 3.540 -10.435 -3.863 1.00 93.12 90 PHE A O 1
ATOM 723 N N . ASN A 1 91 ? 5.638 -10.699 -3.089 1.00 93.69 91 ASN A N 1
ATOM 724 C CA . ASN A 1 91 ? 5.526 -12.144 -2.901 1.00 93.69 91 ASN A CA 1
ATOM 725 C C . ASN A 1 91 ? 4.613 -12.461 -1.709 1.00 93.69 91 ASN A C 1
ATOM 727 O O . ASN A 1 91 ? 3.722 -13.306 -1.831 1.00 93.69 91 ASN A O 1
ATOM 731 N N . GLU A 1 92 ? 4.759 -11.709 -0.612 1.00 93.06 92 GLU A N 1
ATOM 732 C CA . GLU A 1 92 ? 3.992 -11.901 0.617 1.00 93.06 92 GLU A CA 1
ATOM 733 C C . GLU A 1 92 ? 3.025 -10.735 0.895 1.00 93.06 92 GLU A C 1
ATOM 735 O O . GLU A 1 92 ? 3.418 -9.569 0.817 1.00 93.06 92 GLU A O 1
ATOM 740 N N . PRO A 1 93 ? 1.759 -10.996 1.283 1.00 90.31 93 PRO A N 1
ATOM 741 C CA . PRO A 1 93 ? 0.828 -9.938 1.694 1.00 90.31 93 PRO A CA 1
ATOM 742 C C . PRO A 1 93 ? 1.305 -9.119 2.906 1.00 90.31 93 PRO A C 1
ATOM 744 O O . PRO A 1 93 ? 0.976 -7.939 3.053 1.00 90.31 93 PRO A O 1
ATOM 747 N N . SER A 1 94 ? 2.114 -9.725 3.781 1.00 90.81 94 SER A N 1
ATOM 748 C CA . SER A 1 94 ? 2.713 -9.041 4.933 1.00 90.81 94 SER A CA 1
ATOM 749 C C . SER A 1 94 ? 3.599 -7.864 4.526 1.00 90.81 94 SER A C 1
ATOM 751 O O . SER A 1 94 ? 3.706 -6.892 5.278 1.00 90.81 94 SER A O 1
ATOM 753 N N . ASP A 1 95 ? 4.193 -7.910 3.333 1.00 92.25 95 ASP A N 1
ATOM 754 C CA . ASP A 1 95 ? 5.053 -6.843 2.825 1.00 92.25 95 ASP A CA 1
ATOM 755 C C . ASP A 1 95 ? 4.239 -5.580 2.534 1.00 92.25 95 ASP A C 1
ATOM 757 O O . ASP A 1 95 ? 4.647 -4.482 2.912 1.00 92.25 95 ASP A O 1
ATOM 761 N N . VAL A 1 96 ? 3.030 -5.729 1.977 1.00 90.44 96 VAL A N 1
ATOM 762 C CA . VAL A 1 96 ? 2.100 -4.608 1.755 1.00 90.44 96 VAL A CA 1
ATOM 763 C C . VAL A 1 96 ? 1.759 -3.928 3.075 1.00 90.44 96 VAL A C 1
ATOM 765 O O . VAL A 1 96 ? 1.838 -2.704 3.194 1.00 90.44 96 VAL A O 1
ATOM 768 N N . THR A 1 97 ? 1.432 -4.724 4.092 1.00 88.31 97 THR A N 1
ATOM 769 C CA . THR A 1 97 ? 1.120 -4.205 5.430 1.00 88.31 97 THR A CA 1
ATOM 770 C C . THR A 1 97 ? 2.327 -3.482 6.034 1.00 88.31 97 THR A C 1
ATOM 772 O O . THR A 1 97 ? 2.189 -2.394 6.598 1.00 88.31 97 THR A O 1
ATOM 775 N N . THR A 1 98 ? 3.529 -4.037 5.873 1.00 90.19 98 THR A N 1
ATOM 776 C CA . THR A 1 98 ? 4.780 -3.442 6.363 1.00 90.19 98 THR A CA 1
ATOM 777 C C . THR A 1 98 ? 5.058 -2.090 5.706 1.00 90.19 98 THR A C 1
ATOM 779 O O . THR A 1 98 ? 5.354 -1.117 6.405 1.00 90.19 98 THR A O 1
ATOM 782 N N . ILE A 1 99 ? 4.893 -1.988 4.384 1.00 90.44 99 ILE A N 1
ATOM 783 C CA . ILE A 1 99 ? 5.068 -0.728 3.649 1.00 90.44 99 ILE A CA 1
ATOM 784 C C . ILE A 1 99 ? 4.047 0.317 4.108 1.00 90.44 99 ILE A C 1
ATOM 786 O O . ILE A 1 99 ? 4.430 1.409 4.533 1.00 90.44 99 ILE A O 1
ATOM 790 N N . LEU A 1 100 ? 2.751 -0.007 4.070 1.00 88.12 100 LEU A N 1
ATOM 791 C CA . LEU A 1 100 ? 1.692 0.962 4.373 1.00 88.12 100 LEU A CA 1
ATOM 792 C C . LEU A 1 100 ? 1.777 1.476 5.814 1.00 88.12 100 LEU A C 1
ATOM 794 O O . LEU A 1 100 ? 1.658 2.678 6.054 1.00 88.12 100 LEU A O 1
ATOM 798 N N . THR A 1 101 ? 2.046 0.587 6.773 1.00 87.88 101 THR A N 1
ATOM 799 C CA . THR A 1 101 ? 2.207 0.984 8.180 1.00 87.88 101 THR A CA 1
ATOM 800 C C . THR A 1 101 ? 3.449 1.844 8.397 1.00 87.88 101 THR A C 1
ATOM 802 O O . THR A 1 101 ? 3.409 2.772 9.206 1.00 87.88 101 THR A O 1
ATOM 805 N N . THR A 1 102 ? 4.538 1.593 7.665 1.00 89.75 102 THR A N 1
ATOM 806 C CA . THR A 1 102 ? 5.748 2.426 7.720 1.00 89.75 102 THR A CA 1
ATOM 807 C C . THR A 1 102 ? 5.464 3.832 7.197 1.00 89.75 102 THR A C 1
ATOM 809 O O . THR A 1 102 ? 5.736 4.804 7.901 1.00 89.75 102 THR A O 1
ATOM 812 N N . ILE A 1 103 ? 4.816 3.953 6.033 1.00 87.50 103 ILE A N 1
ATOM 813 C CA . ILE A 1 103 ? 4.414 5.249 5.459 1.00 87.50 103 ILE A CA 1
ATOM 814 C C . ILE A 1 103 ? 3.516 6.019 6.433 1.00 87.50 103 ILE A C 1
ATOM 816 O O . ILE A 1 103 ? 3.768 7.190 6.724 1.00 87.50 103 ILE A O 1
ATOM 820 N N . GLN A 1 104 ? 2.498 5.357 6.986 1.00 87.62 104 GLN A N 1
ATOM 821 C CA . GLN A 1 104 ? 1.565 5.984 7.919 1.00 87.62 104 GLN A CA 1
ATOM 822 C C . GLN A 1 104 ? 2.276 6.495 9.182 1.00 87.62 104 GLN A C 1
ATOM 824 O O . GLN A 1 104 ? 1.985 7.593 9.663 1.00 87.62 104 GLN A O 1
ATOM 829 N N . ARG A 1 105 ? 3.234 5.729 9.721 1.00 88.75 105 ARG A N 1
ATOM 830 C CA . ARG A 1 105 ? 4.031 6.147 10.885 1.00 88.75 105 ARG A CA 1
ATOM 831 C C . ARG A 1 105 ? 4.858 7.393 10.586 1.00 88.75 105 ARG A C 1
ATOM 833 O O . ARG A 1 105 ? 4.873 8.299 11.418 1.00 88.75 105 ARG A O 1
ATOM 840 N N . GLU A 1 106 ? 5.514 7.460 9.431 1.00 87.75 106 GLU A N 1
ATOM 841 C CA . GLU A 1 106 ? 6.323 8.625 9.051 1.00 87.75 106 GLU A CA 1
ATOM 842 C C . GLU A 1 106 ? 5.460 9.874 8.825 1.00 87.75 106 GLU A C 1
ATOM 844 O O . GLU A 1 106 ? 5.776 10.940 9.354 1.00 87.75 106 GLU A O 1
ATOM 849 N N . GLN A 1 107 ? 4.305 9.746 8.164 1.00 85.81 107 GLN A N 1
ATOM 850 C CA . GLN A 1 107 ? 3.357 10.858 8.009 1.00 85.81 107 GLN A CA 1
ATOM 851 C C . GLN A 1 107 ? 2.870 11.394 9.363 1.00 85.81 107 GLN A C 1
ATOM 853 O O . GLN A 1 107 ? 2.847 12.605 9.592 1.00 85.81 107 GLN A O 1
ATOM 858 N N . MET A 1 108 ? 2.538 10.497 10.296 1.00 89.88 108 MET A N 1
ATOM 859 C CA . MET A 1 108 ? 2.110 10.882 11.642 1.00 89.88 108 MET A CA 1
ATOM 860 C C . MET A 1 108 ? 3.222 11.560 12.451 1.00 89.88 108 MET A C 1
ATOM 862 O O . MET A 1 108 ? 2.933 12.464 13.239 1.00 89.88 108 MET A O 1
ATOM 866 N N . LYS A 1 109 ? 4.488 11.156 12.278 1.00 90.56 109 LYS A N 1
ATOM 867 C CA . LYS A 1 109 ? 5.637 11.834 12.901 1.00 90.56 109 LYS A CA 1
ATOM 868 C C . LYS A 1 109 ? 5.783 13.259 12.368 1.00 90.56 109 LYS A C 1
ATOM 870 O O . LYS A 1 109 ? 5.853 14.187 13.171 1.00 90.56 109 LYS A O 1
ATOM 875 N N . SER A 1 110 ? 5.755 13.433 11.048 1.00 90.19 110 SER A N 1
ATOM 876 C CA . SER A 1 110 ? 5.858 14.746 10.397 1.00 90.19 110 SER A CA 1
ATOM 877 C C . SER A 1 110 ? 4.743 15.694 10.838 1.00 90.19 110 SER A C 1
ATOM 879 O O . SER A 1 110 ? 5.022 16.819 11.248 1.00 90.19 110 SER A O 1
ATOM 881 N N . LEU A 1 111 ? 3.495 15.215 10.871 1.00 92.06 111 LEU A N 1
ATOM 882 C CA . LEU A 1 111 ? 2.352 16.010 11.327 1.00 92.06 111 LEU A CA 1
ATOM 883 C C . LEU A 1 111 ? 2.505 16.461 12.788 1.00 92.06 111 LEU A C 1
ATOM 885 O O . LEU A 1 111 ? 2.212 17.606 13.128 1.00 92.06 111 LEU A O 1
ATOM 889 N N . ARG A 1 112 ? 2.980 15.575 13.675 1.00 90.50 112 ARG A N 1
ATOM 890 C CA . ARG A 1 112 ? 3.219 15.923 15.086 1.00 90.50 112 ARG A CA 1
ATOM 891 C C . ARG A 1 112 ? 4.281 17.009 15.234 1.00 90.50 112 ARG A C 1
ATOM 893 O O . ARG A 1 112 ? 4.087 17.916 16.040 1.00 90.50 112 ARG A O 1
ATOM 900 N N . LEU A 1 113 ? 5.369 16.924 14.469 1.00 91.31 113 LEU A N 1
ATOM 901 C CA . LEU A 1 113 ? 6.433 17.929 14.480 1.00 91.31 113 LEU A CA 1
ATOM 902 C C . LEU A 1 113 ? 5.922 19.288 13.990 1.00 91.31 113 LEU A C 1
ATOM 904 O O . LEU A 1 113 ? 6.169 20.301 14.640 1.00 91.31 113 LEU A O 1
ATOM 908 N N . GLU A 1 114 ? 5.143 19.307 12.908 1.00 91.94 114 GLU A N 1
ATOM 909 C CA . GLU A 1 114 ? 4.544 20.536 12.378 1.00 91.94 114 GLU A CA 1
ATOM 910 C C . GLU A 1 114 ? 3.602 21.195 13.401 1.00 91.94 114 GLU A C 1
ATOM 912 O O . GLU A 1 114 ? 3.660 22.404 13.638 1.00 91.94 114 GLU A O 1
ATOM 917 N N . LEU A 1 115 ? 2.765 20.397 14.073 1.00 91.81 115 LEU A N 1
ATOM 918 C CA . LEU A 1 115 ? 1.864 20.888 15.117 1.00 91.81 115 LEU A CA 1
ATOM 919 C C . LEU A 1 115 ? 2.618 21.432 16.338 1.00 91.81 115 LEU A C 1
ATOM 921 O O . LEU A 1 115 ? 2.166 22.405 16.938 1.00 91.81 115 LEU A O 1
ATOM 925 N N . GLN A 1 116 ? 3.750 20.834 16.715 1.00 89.69 116 GLN A N 1
ATOM 926 C CA . GLN A 1 116 ? 4.594 21.343 17.801 1.00 89.69 116 GLN A CA 1
ATOM 927 C C . GLN A 1 116 ? 5.254 22.673 17.428 1.00 89.69 116 GLN A C 1
ATOM 929 O O . GLN A 1 116 ? 5.229 23.607 18.222 1.00 89.69 116 GLN A O 1
ATOM 934 N N . GLN A 1 117 ? 5.780 22.795 16.208 1.00 88.88 117 GLN A N 1
ATOM 935 C CA . GLN A 1 117 ? 6.379 24.042 15.725 1.00 88.88 117 GLN A CA 1
ATOM 936 C C . GLN A 1 117 ? 5.359 25.183 15.676 1.00 88.88 117 GLN A C 1
ATOM 938 O O . GLN A 1 117 ? 5.661 26.289 16.115 1.00 88.88 117 GLN A O 1
ATOM 943 N N . LYS A 1 118 ? 4.128 24.910 15.224 1.00 88.38 118 LYS A N 1
ATOM 944 C CA . LYS A 1 118 ? 3.038 25.899 15.235 1.00 88.38 118 LYS A CA 1
ATOM 945 C C . LYS A 1 118 ? 2.679 26.374 16.645 1.00 88.38 118 LYS A C 1
ATOM 947 O O . LYS A 1 118 ? 2.384 27.548 16.810 1.00 88.38 118 LYS A O 1
ATOM 952 N N . ARG A 1 119 ? 2.728 25.493 17.652 1.00 83.38 119 ARG A N 1
ATOM 953 C CA . ARG A 1 119 ? 2.480 25.858 19.062 1.00 83.38 119 ARG A CA 1
ATOM 954 C C . ARG A 1 119 ? 3.628 26.631 19.706 1.00 83.38 119 ARG A C 1
ATOM 956 O O . ARG A 1 119 ? 3.389 27.354 20.657 1.00 83.38 119 ARG A O 1
ATOM 963 N N . ASN A 1 120 ? 4.856 26.445 19.229 1.00 79.44 120 ASN A N 1
ATOM 964 C CA . ASN A 1 120 ? 6.028 27.132 19.774 1.00 79.44 120 ASN A CA 1
ATOM 965 C C . ASN A 1 120 ? 6.243 28.523 19.147 1.00 79.44 120 ASN A C 1
ATOM 967 O O . ASN A 1 120 ? 6.980 29.326 19.710 1.00 79.44 120 ASN A O 1
ATOM 971 N N . ASN A 1 121 ? 5.620 28.791 17.994 1.00 72.62 121 ASN A N 1
ATOM 972 C CA . ASN A 1 121 ? 5.770 30.029 17.222 1.00 72.62 121 ASN A CA 1
ATOM 973 C C . ASN A 1 121 ? 4.520 30.935 17.248 1.00 72.62 121 ASN A C 1
ATOM 975 O O . ASN A 1 121 ? 4.492 31.929 16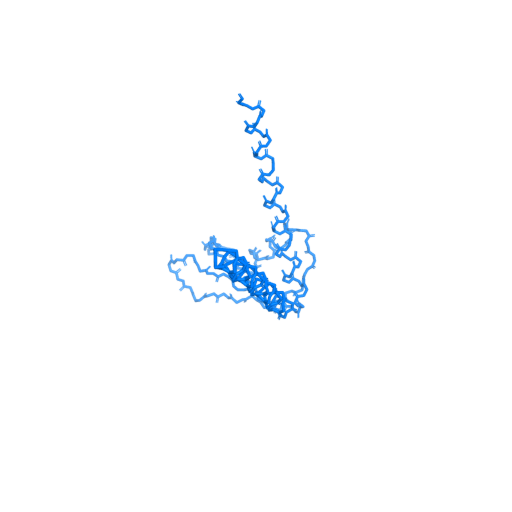.521 1.00 72.62 121 ASN A O 1
ATOM 979 N N . GLY A 1 122 ? 3.488 30.583 18.020 1.00 54.94 122 GLY A N 1
ATOM 980 C CA . GLY A 1 122 ? 2.262 31.368 18.211 1.00 54.94 122 GLY A CA 1
ATOM 981 C C . GLY A 1 122 ? 1.981 31.570 19.686 1.00 54.94 122 GLY A C 1
ATOM 982 O O . GLY A 1 122 ? 1.516 32.676 20.031 1.00 54.94 122 GLY A O 1
#

Sequence (122 aa):
KENDFLKSELNYLRDKMNSTDQNNIDLVNEVNDRLSRSRNILIFNTSENDIISDEAVVNDLISNMKVYVSISKIQIGNSSIKNRPLGITFNEPSDVTTILTTIQREQMKSLRLELQQKRNNG

Secondary structure (DSSP, 8-state):
-HHHHHHHHHHHHHHHHHHHHHHHHHHHHHHHHHHHH--EEEE-S----TTS-HHHHHHHHHHHTT----EEEEEEPPP-SS-PPEEEEESSHHHHHHHHHHHHHHHHHHHHHHHHHHHH--

Foldseek 3Di:
DVVVVVVVVVVVVVVVVVVVVVVVVVVVVVVVVCLQPDFKDKDFDDDDDPVADPVNVVVVVCVVLVDDFAWDDWDWDPDDPDTGIIMTGGPHSVRSVVVVVSVVVVVVVVVVVVVVVVVVVD

Radius of gyration: 22.9 Å; chains: 1; bounding box: 65×44×51 Å

pLDDT: mean 81.79, std 9.02, range [54.72, 93.69]